Protein AF-A0A942HSN0-F1 (afdb_monomer_lite)

Sequence (102 aa):
MALNKLYFDFELTENGWHALPLTEEEALRGTVGTKVVIRVIEHSHDEKPDIWYKAQILNICDDEKDKQFVRLWIEKFGMPKLMMEKCPADVNAFKHTLLLNS

pLDDT: mean 81.17, std 11.24, range [46.53, 91.0]

Radius of gyration: 14.35 Å; chains: 1; bounding box: 36×29×42 Å

Foldseek 3Di:
DDKDKDKWKWFQAPVGTDTDDPDPDPPDNDDVRTAWMKIKIWIQDPVDRDIAIDMDTDDHDQDPVSLVVQLVRCVVHNDPPCCCVRVVVCRVVVNVVSNVSD

Structure (mmCIF, N/CA/C/O backbone):
data_AF-A0A942HSN0-F1
#
_entry.id   AF-A0A942HSN0-F1
#
loop_
_atom_site.group_PDB
_atom_site.id
_atom_site.type_symbol
_atom_site.label_atom_id
_atom_site.label_alt_id
_atom_site.label_comp_id
_atom_site.label_asym_id
_atom_site.label_entity_id
_atom_site.label_seq_id
_atom_site.pdbx_PDB_ins_code
_atom_site.Cartn_x
_atom_site.Cartn_y
_atom_site.Cartn_z
_atom_site.occupancy
_atom_site.B_iso_or_equiv
_atom_site.auth_seq_id
_atom_site.auth_comp_id
_atom_site.auth_asym_id
_atom_site.auth_atom_i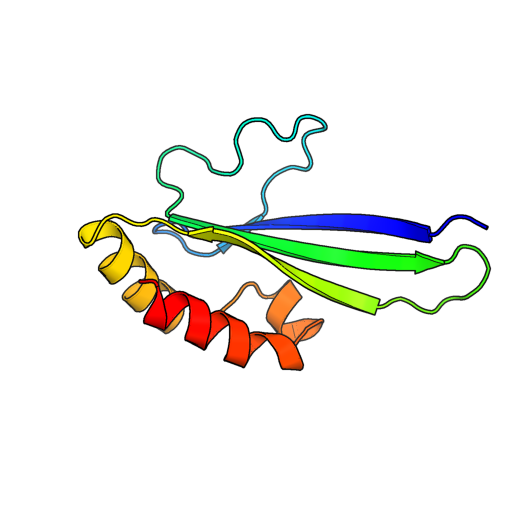d
_atom_site.pdbx_PDB_model_num
ATOM 1 N N . MET A 1 1 ? 24.941 2.492 -16.902 1.00 62.47 1 MET A N 1
ATOM 2 C CA . MET A 1 1 ? 23.658 1.762 -16.910 1.00 62.47 1 MET A CA 1
ATOM 3 C C . MET A 1 1 ? 22.843 2.266 -15.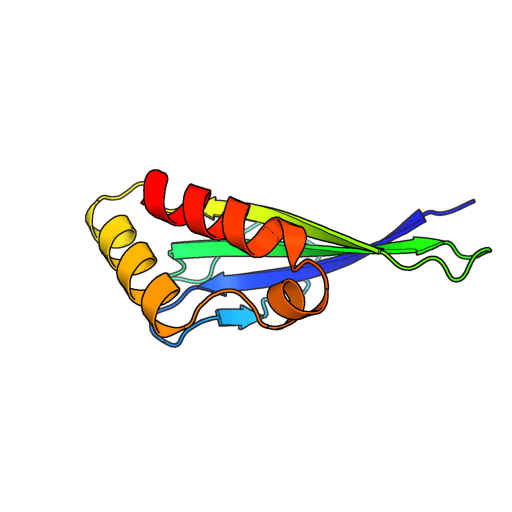738 1.00 62.47 1 MET A C 1
ATOM 5 O O . MET A 1 1 ? 23.355 2.224 -14.622 1.00 62.47 1 MET A O 1
ATOM 9 N N . ALA A 1 2 ? 21.667 2.837 -15.994 1.00 72.31 2 ALA A N 1
ATOM 10 C CA . ALA A 1 2 ? 20.814 3.398 -14.955 1.00 72.31 2 ALA A CA 1
ATOM 11 C C . ALA A 1 2 ? 19.666 2.427 -14.655 1.00 72.31 2 ALA A C 1
ATOM 13 O O . ALA A 1 2 ? 18.995 1.931 -15.556 1.00 72.31 2 ALA A O 1
ATOM 14 N N . LEU A 1 3 ? 19.483 2.124 -13.372 1.00 80.25 3 LEU A N 1
ATOM 15 C CA . LEU A 1 3 ? 18.279 1.466 -12.887 1.00 80.25 3 LEU A CA 1
ATOM 16 C C . LEU A 1 3 ? 17.252 2.562 -12.620 1.00 80.25 3 LEU A C 1
ATOM 18 O O . LEU A 1 3 ? 17.441 3.360 -11.698 1.00 80.25 3 LEU A O 1
ATOM 22 N N . ASN A 1 4 ? 16.172 2.574 -13.389 1.00 84.38 4 ASN A N 1
ATOM 23 C CA . ASN A 1 4 ? 15.067 3.486 -13.154 1.00 84.38 4 ASN A CA 1
ATOM 24 C C . ASN A 1 4 ? 14.164 2.921 -12.061 1.00 84.38 4 ASN A C 1
ATOM 26 O O . ASN A 1 4 ? 13.954 1.707 -11.956 1.00 84.38 4 ASN A O 1
ATOM 30 N N . LYS A 1 5 ? 13.652 3.819 -11.220 1.00 87.50 5 LYS A N 1
ATOM 31 C CA . LYS A 1 5 ? 12.709 3.481 -10.158 1.00 87.50 5 LYS A CA 1
ATOM 32 C C . LYS A 1 5 ? 11.525 4.424 -10.218 1.00 87.50 5 LYS A C 1
ATOM 34 O O . LYS A 1 5 ? 11.712 5.635 -10.116 1.00 87.50 5 LYS A O 1
ATOM 39 N N . LEU A 1 6 ? 10.329 3.861 -10.334 1.00 87.75 6 LEU A N 1
ATOM 40 C CA . LEU A 1 6 ? 9.084 4.595 -10.136 1.00 87.75 6 LEU A CA 1
ATOM 41 C C . LEU A 1 6 ? 8.467 4.157 -8.813 1.00 87.75 6 LEU A C 1
ATOM 43 O O . LEU A 1 6 ? 8.440 2.971 -8.485 1.00 87.75 6 LEU A O 1
ATOM 47 N N . TYR A 1 7 ? 7.999 5.129 -8.043 1.00 88.50 7 TYR A N 1
ATOM 48 C CA . TYR A 1 7 ? 7.391 4.901 -6.741 1.00 88.50 7 TYR A CA 1
ATOM 49 C C . TYR A 1 7 ? 5.882 5.094 -6.854 1.00 88.50 7 TYR A C 1
ATOM 51 O O . TYR A 1 7 ? 5.421 6.015 -7.517 1.00 88.50 7 TYR A O 1
ATOM 59 N N . PHE A 1 8 ? 5.116 4.225 -6.209 1.00 89.00 8 PHE A N 1
ATOM 60 C CA . PHE A 1 8 ? 3.666 4.320 -6.117 1.00 89.00 8 PHE A CA 1
ATOM 61 C C . PHE A 1 8 ? 3.283 4.152 -4.654 1.00 89.00 8 PHE A C 1
ATOM 63 O O . PHE A 1 8 ? 3.327 3.040 -4.124 1.00 89.00 8 PHE A O 1
ATOM 70 N N . ASP A 1 9 ? 2.942 5.255 -4.000 1.00 89.56 9 ASP A N 1
ATOM 71 C CA . ASP A 1 9 ? 2.602 5.261 -2.583 1.00 89.56 9 ASP A CA 1
ATOM 72 C C . ASP A 1 9 ? 1.089 5.197 -2.405 1.00 89.56 9 ASP A C 1
ATOM 74 O O . ASP A 1 9 ? 0.335 5.848 -3.125 1.00 89.56 9 ASP A O 1
ATOM 78 N N . PHE A 1 10 ? 0.650 4.405 -1.436 1.00 89.56 10 PHE A N 1
ATOM 79 C CA . PHE A 1 10 ? -0.746 4.188 -1.104 1.00 89.56 10 PHE A CA 1
ATOM 80 C C . PHE A 1 10 ? -0.948 4.398 0.389 1.00 89.56 10 PHE A C 1
ATOM 82 O O . PHE A 1 10 ? -0.260 3.770 1.194 1.00 89.56 10 PHE A O 1
ATOM 89 N N . GLU A 1 11 ? -1.907 5.239 0.756 1.00 89.50 11 GLU A N 1
ATOM 90 C CA . GLU A 1 11 ? -2.356 5.410 2.135 1.00 89.50 11 GLU A CA 1
ATOM 91 C C . GLU A 1 11 ? -3.667 4.659 2.380 1.00 89.50 11 GLU A C 1
ATOM 93 O O . GLU A 1 11 ? -4.543 4.612 1.511 1.00 89.50 11 GLU A O 1
ATOM 98 N N . LEU A 1 12 ? -3.796 4.066 3.567 1.00 88.75 12 LEU A N 1
ATOM 99 C CA . LEU A 1 12 ? -5.046 3.490 4.050 1.00 88.75 12 LEU A CA 1
ATOM 100 C C . LEU A 1 12 ? -5.776 4.509 4.926 1.00 88.75 12 LEU A C 1
ATOM 102 O O . LEU A 1 12 ? -5.263 4.918 5.975 1.00 88.75 12 LEU A O 1
ATOM 106 N N . THR A 1 13 ? -6.988 4.863 4.506 1.00 86.25 13 THR A N 1
ATOM 107 C CA . THR A 1 13 ? -7.918 5.736 5.235 1.00 86.25 13 THR A CA 1
ATOM 108 C C . THR A 1 13 ? -9.258 5.027 5.454 1.00 86.25 13 THR A C 1
ATOM 110 O O . THR A 1 13 ? -9.439 3.870 5.066 1.00 86.25 13 THR A O 1
ATOM 113 N N . GLU A 1 14 ? -10.236 5.719 6.046 1.00 84.62 14 GLU A N 1
ATOM 114 C CA . GLU A 1 14 ? -11.586 5.167 6.263 1.00 84.62 14 GLU A CA 1
ATOM 115 C C . GLU A 1 14 ? -12.340 4.934 4.943 1.00 84.62 14 GLU A C 1
ATOM 117 O O . GLU A 1 14 ? -13.331 4.216 4.897 1.00 84.62 14 GLU A O 1
ATOM 122 N N . ASN A 1 15 ? -11.867 5.514 3.841 1.00 84.81 15 ASN A N 1
ATOM 123 C CA . ASN A 1 15 ? -12.454 5.318 2.517 1.00 84.81 15 ASN A CA 1
ATOM 124 C C . ASN A 1 15 ? -11.695 4.272 1.684 1.00 84.81 15 ASN A C 1
ATOM 126 O O . ASN A 1 15 ? -12.109 3.957 0.568 1.00 84.81 15 ASN A O 1
ATOM 130 N N . GLY A 1 16 ? -10.632 3.691 2.246 1.00 87.62 16 GLY A N 1
ATOM 131 C CA . GLY A 1 16 ? -9.834 2.635 1.639 1.00 87.62 16 GLY A CA 1
ATOM 132 C C . GLY A 1 16 ? -8.464 3.101 1.182 1.00 87.62 16 GLY A C 1
ATOM 133 O O . GLY A 1 16 ? -7.864 3.992 1.783 1.00 87.62 16 GLY A O 1
ATOM 134 N N . TRP A 1 17 ? -7.940 2.422 0.163 1.00 90.25 17 TRP A N 1
ATOM 135 C CA . TRP A 1 17 ? -6.614 2.694 -0.380 1.00 90.25 17 TRP A CA 1
ATOM 136 C C . TRP A 1 17 ? -6.654 3.857 -1.365 1.00 90.25 17 TRP A C 1
ATOM 138 O O . TRP A 1 17 ? -7.323 3.777 -2.397 1.00 90.25 17 TRP A O 1
ATOM 148 N N . HIS A 1 18 ? -5.874 4.897 -1.084 1.00 89.38 18 HIS A N 1
ATOM 149 C CA . HIS A 1 18 ? -5.716 6.055 -1.959 1.00 89.38 18 HIS A CA 1
ATOM 150 C C . HIS A 1 18 ? -4.265 6.195 -2.399 1.00 89.38 18 HIS A C 1
ATOM 152 O O . HIS A 1 18 ? -3.352 6.031 -1.596 1.00 89.38 18 HIS A O 1
ATOM 158 N N . ALA A 1 19 ? -4.054 6.483 -3.684 1.00 87.75 19 ALA A N 1
ATOM 159 C CA . ALA A 1 19 ? -2.726 6.786 -4.196 1.00 87.75 19 ALA A CA 1
ATOM 160 C C . ALA A 1 19 ? -2.299 8.182 -3.727 1.00 87.75 19 ALA A C 1
ATOM 162 O O . ALA A 1 19 ? -3.039 9.152 -3.901 1.00 87.75 19 ALA A O 1
ATOM 163 N N . LEU A 1 20 ? -1.104 8.270 -3.158 1.00 83.00 20 LEU A N 1
ATOM 164 C CA . LEU A 1 20 ? -0.485 9.529 -2.776 1.00 83.00 20 LEU A CA 1
ATOM 165 C C . LEU A 1 20 ? 0.207 10.169 -3.990 1.00 83.00 20 LEU A C 1
ATOM 167 O O . LEU A 1 20 ? 0.779 9.456 -4.822 1.00 83.00 20 LEU A O 1
ATOM 171 N N . PRO A 1 21 ? 0.176 11.509 -4.112 1.00 76.50 21 PRO A N 1
ATOM 172 C CA . PRO A 1 21 ? 0.932 12.202 -5.142 1.00 76.50 21 PRO A CA 1
ATOM 173 C C . PRO A 1 21 ? 2.436 11.980 -4.944 1.00 76.50 21 PRO A C 1
ATOM 175 O O . PRO A 1 21 ? 2.937 11.939 -3.822 1.00 76.50 21 PRO A O 1
ATOM 178 N N . LEU A 1 22 ? 3.162 11.872 -6.056 1.00 65.44 22 LEU A N 1
ATOM 179 C CA . LEU A 1 22 ? 4.620 11.793 -6.069 1.00 65.44 22 LEU A CA 1
ATOM 180 C C . LEU A 1 22 ? 5.204 13.172 -5.750 1.00 65.44 22 LEU A C 1
ATOM 182 O O . LEU A 1 22 ? 5.507 13.939 -6.659 1.00 65.44 22 LEU A O 1
ATOM 186 N N . THR A 1 23 ? 5.309 13.532 -4.473 1.00 57.25 23 THR A N 1
ATOM 187 C CA . THR A 1 23 ? 6.001 14.760 -4.065 1.00 57.25 23 THR A CA 1
ATOM 188 C C . THR A 1 23 ? 7.496 14.495 -3.899 1.00 57.25 23 THR A C 1
ATOM 190 O O . THR A 1 23 ? 7.891 13.483 -3.321 1.00 57.25 23 THR A O 1
ATOM 193 N N . GLU A 1 24 ? 8.329 15.405 -4.414 1.00 50.16 24 GLU A N 1
ATOM 194 C CA . GLU A 1 24 ? 9.801 15.317 -4.385 1.00 50.16 24 GLU A CA 1
ATOM 195 C C . GLU A 1 24 ? 10.386 15.331 -2.962 1.00 50.16 24 GLU A C 1
ATOM 197 O O . GLU A 1 24 ? 11.515 14.892 -2.752 1.00 50.16 24 GLU A O 1
ATOM 202 N N . GLU A 1 25 ? 9.612 15.769 -1.969 1.00 52.03 25 GLU A N 1
ATOM 203 C CA . GLU A 1 25 ? 10.002 15.726 -0.565 1.00 52.03 25 GLU A CA 1
ATOM 204 C C . GLU A 1 25 ? 9.400 14.508 0.140 1.00 52.03 25 GLU A C 1
ATOM 206 O O . GLU A 1 25 ? 8.185 14.310 0.188 1.00 52.03 25 GLU A O 1
ATOM 211 N N . GLU A 1 26 ? 10.264 13.722 0.784 1.00 53.56 26 GLU A N 1
ATOM 212 C CA . GLU A 1 26 ? 9.920 12.603 1.671 1.00 53.56 26 GLU A CA 1
ATOM 213 C C . GLU A 1 26 ? 9.135 13.023 2.936 1.00 53.56 26 GLU A C 1
ATOM 215 O O . GLU A 1 26 ? 8.992 12.228 3.863 1.00 53.56 26 GLU A O 1
ATOM 220 N N . ALA A 1 27 ? 8.645 14.262 3.008 1.00 46.53 27 ALA A N 1
ATOM 221 C CA . ALA A 1 27 ? 8.467 14.974 4.265 1.00 46.53 27 ALA A CA 1
ATOM 222 C C . ALA A 1 27 ? 7.186 14.653 5.046 1.00 46.53 27 ALA A C 1
ATOM 224 O O . ALA A 1 27 ? 7.167 14.888 6.248 1.00 46.53 27 ALA A O 1
ATOM 225 N N . LEU A 1 28 ? 6.126 14.101 4.454 1.00 52.22 28 LEU A N 1
ATOM 226 C CA . LEU A 1 28 ? 4.878 13.835 5.190 1.00 52.22 28 LEU A CA 1
ATOM 227 C C . LEU A 1 28 ? 4.162 12.619 4.598 1.00 52.22 28 LEU A C 1
ATOM 229 O O . LEU A 1 28 ? 3.174 12.753 3.880 1.00 52.22 28 LEU A O 1
ATOM 233 N N . ARG A 1 29 ? 4.685 11.407 4.829 1.00 59.91 29 ARG A N 1
ATOM 234 C CA . ARG A 1 29 ? 4.057 10.179 4.307 1.00 59.91 29 ARG A CA 1
ATOM 235 C C . ARG A 1 29 ? 2.818 9.815 5.1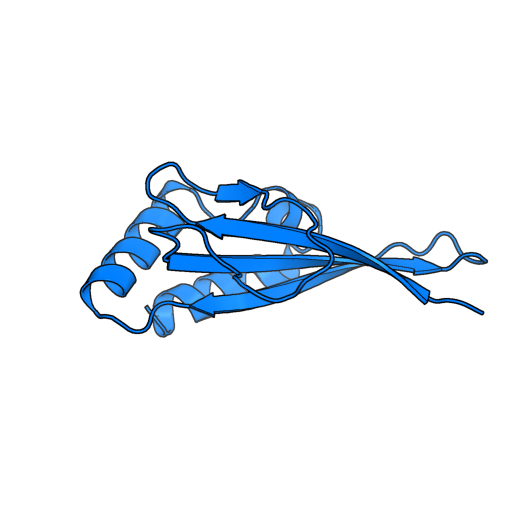28 1.00 59.91 29 ARG A C 1
ATOM 237 O O . ARG A 1 29 ? 2.857 8.958 6.009 1.00 59.91 29 ARG A O 1
ATOM 244 N N . GLY A 1 30 ? 1.739 10.518 4.805 1.00 57.44 30 GLY A N 1
ATOM 245 C CA . GLY A 1 30 ? 0.384 10.339 5.302 1.00 57.44 30 GLY A CA 1
ATOM 246 C C . GLY A 1 30 ? -0.338 11.677 5.437 1.00 57.44 30 GLY A C 1
ATOM 247 O O . GLY A 1 30 ? 0.174 12.613 6.049 1.00 57.44 30 GLY A O 1
ATOM 248 N N . THR A 1 31 ? -1.540 11.772 4.874 1.00 61.38 31 THR A N 1
ATOM 249 C CA . THR A 1 31 ? -2.481 12.857 5.178 1.00 61.38 31 THR A CA 1
ATOM 250 C C . THR A 1 31 ? -3.023 12.742 6.613 1.00 61.38 31 THR A C 1
ATOM 252 O O . THR A 1 31 ? -2.863 11.714 7.281 1.00 61.38 31 THR A O 1
ATOM 255 N N . VAL A 1 32 ? -3.685 13.793 7.115 1.00 58.75 32 VAL A N 1
ATOM 256 C CA . VAL A 1 32 ? -4.385 13.757 8.412 1.00 58.75 32 VAL A CA 1
ATOM 257 C C . VAL A 1 32 ? -5.386 12.594 8.413 1.00 58.75 32 VAL A C 1
ATOM 259 O O . VAL A 1 32 ? -6.353 12.610 7.659 1.00 58.75 32 VAL A O 1
ATOM 262 N N . GLY A 1 33 ? -5.148 11.590 9.263 1.00 63.59 33 GLY A N 1
ATOM 263 C CA . GLY A 1 33 ? -5.967 10.373 9.340 1.00 63.59 33 GLY A CA 1
ATOM 264 C C . GLY A 1 33 ? -5.351 9.130 8.688 1.00 63.59 33 GLY A C 1
ATOM 265 O O . GLY A 1 33 ? -5.941 8.057 8.782 1.00 63.59 33 GLY A O 1
ATOM 266 N N . THR A 1 34 ? -4.162 9.236 8.091 1.00 72.62 34 THR A N 1
ATOM 267 C CA . THR A 1 34 ? -3.438 8.084 7.534 1.00 72.62 34 THR A CA 1
ATOM 268 C C . THR A 1 34 ? -3.001 7.117 8.617 1.00 72.62 34 THR A C 1
ATOM 270 O O . THR A 1 34 ? -2.317 7.505 9.563 1.00 72.62 34 THR A O 1
ATOM 273 N N . LYS A 1 35 ? -3.360 5.843 8.447 1.00 79.50 35 LYS A N 1
ATOM 274 C CA . LYS A 1 35 ? -3.028 4.781 9.410 1.00 79.50 35 LYS A CA 1
ATOM 275 C C . LYS A 1 35 ? -1.908 3.867 8.925 1.00 79.50 35 LYS A C 1
ATOM 277 O O . LYS A 1 35 ? -1.092 3.411 9.719 1.00 79.50 35 LYS A O 1
ATOM 282 N N . VAL A 1 36 ? -1.844 3.625 7.616 1.00 86.50 36 VAL A N 1
ATOM 283 C CA . VAL A 1 36 ? -0.818 2.788 6.977 1.00 86.50 36 VAL A CA 1
ATOM 284 C C . VAL A 1 36 ? -0.404 3.426 5.665 1.00 86.50 36 VAL A C 1
ATOM 286 O O . VAL A 1 36 ? -1.262 3.903 4.924 1.00 86.50 36 VAL A O 1
ATOM 289 N N . VAL A 1 37 ? 0.892 3.377 5.355 1.00 89.06 37 VAL A N 1
ATOM 290 C CA . VAL A 1 37 ? 1.410 3.730 4.029 1.00 89.06 37 VAL A CA 1
ATOM 291 C C . VAL A 1 37 ? 2.207 2.568 3.453 1.00 89.06 37 VAL A C 1
ATOM 293 O O . VAL A 1 37 ? 3.146 2.076 4.081 1.00 89.06 37 VAL A O 1
ATOM 296 N N . ILE A 1 38 ? 1.855 2.152 2.237 1.00 89.06 38 ILE A N 1
ATOM 297 C CA . ILE A 1 38 ? 2.558 1.127 1.459 1.00 89.06 38 ILE A CA 1
ATOM 298 C C . ILE A 1 38 ? 3.095 1.757 0.182 1.00 89.06 38 ILE A C 1
ATOM 300 O O . ILE A 1 38 ? 2.394 2.495 -0.496 1.00 89.06 38 ILE A O 1
ATOM 304 N N . ARG A 1 39 ? 4.320 1.405 -0.184 1.00 90.31 39 ARG A N 1
ATOM 305 C CA . ARG A 1 39 ? 4.965 1.773 -1.437 1.00 90.31 39 ARG A CA 1
ATOM 306 C C . ARG A 1 39 ? 5.127 0.557 -2.324 1.00 90.31 39 ARG A C 1
ATOM 308 O O . ARG A 1 39 ? 5.676 -0.452 -1.892 1.00 90.31 39 ARG A O 1
ATOM 315 N N . VAL A 1 40 ? 4.718 0.676 -3.576 1.00 90.00 40 VAL A N 1
ATOM 316 C CA . VAL A 1 40 ? 5.090 -0.247 -4.647 1.00 90.00 40 VAL A CA 1
ATOM 317 C C . VAL A 1 40 ? 6.152 0.438 -5.499 1.00 90.00 40 VAL A C 1
ATOM 319 O O . VAL A 1 40 ? 5.970 1.564 -5.945 1.00 90.00 40 VAL A O 1
ATOM 322 N N . ILE A 1 41 ? 7.286 -0.225 -5.683 1.00 90.81 41 ILE A N 1
ATOM 323 C CA . ILE A 1 41 ? 8.427 0.260 -6.455 1.00 90.81 41 ILE A CA 1
ATOM 324 C C . ILE A 1 41 ? 8.468 -0.535 -7.746 1.00 90.81 41 ILE A C 1
ATOM 326 O O . ILE A 1 41 ? 8.634 -1.753 -7.703 1.00 90.81 41 ILE A O 1
ATOM 330 N N . GLU A 1 42 ? 8.338 0.144 -8.874 1.00 90.38 42 GLU A N 1
ATOM 331 C CA . GLU A 1 42 ? 8.675 -0.420 -10.173 1.00 90.38 42 GLU A CA 1
ATOM 332 C C . GLU A 1 42 ? 10.163 -0.212 -10.425 1.00 90.38 42 GLU A C 1
ATOM 334 O O . GLU A 1 42 ? 10.681 0.897 -10.298 1.00 90.38 42 GLU A O 1
ATOM 339 N N . HIS A 1 43 ? 10.843 -1.287 -10.781 1.00 89.25 43 HIS A N 1
ATOM 340 C CA . HIS A 1 43 ? 12.222 -1.286 -11.214 1.00 89.25 43 HIS A CA 1
ATOM 341 C C . HIS A 1 43 ? 12.259 -1.611 -12.703 1.00 89.25 43 HIS A C 1
ATOM 343 O O . HIS A 1 43 ? 11.700 -2.625 -13.121 1.00 89.25 43 HIS A O 1
ATOM 349 N N . SER A 1 44 ? 12.933 -0.771 -13.483 1.00 87.81 44 SER A N 1
ATOM 350 C CA . SER A 1 44 ? 13.116 -0.977 -14.919 1.00 87.81 44 SER A CA 1
ATOM 351 C C . SER A 1 44 ? 14.537 -0.619 -15.346 1.00 87.81 44 SER A C 1
ATOM 353 O O . SER A 1 44 ? 15.222 0.183 -14.702 1.00 87.81 44 SER A O 1
ATOM 355 N N . HIS A 1 45 ? 15.011 -1.254 -16.415 1.00 84.06 45 HIS A N 1
ATOM 356 C CA . HIS A 1 45 ? 16.353 -1.047 -16.950 1.00 84.06 45 HIS A CA 1
ATOM 357 C C . HIS A 1 45 ? 16.266 -0.474 -18.369 1.00 84.06 45 HIS A C 1
ATOM 359 O O . HIS A 1 45 ? 15.520 -0.992 -19.192 1.00 84.06 45 HIS 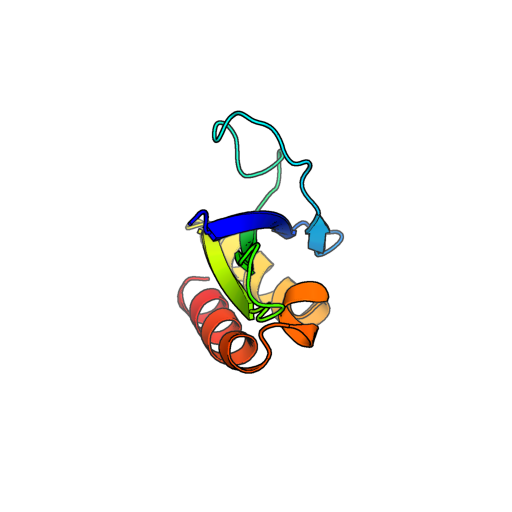A O 1
ATOM 365 N N . ASP A 1 46 ? 17.051 0.556 -18.689 1.00 77.00 46 ASP A N 1
ATOM 366 C CA . ASP A 1 46 ? 16.978 1.205 -20.013 1.00 77.00 46 ASP A CA 1
ATOM 367 C C . ASP A 1 46 ? 17.326 0.253 -21.175 1.00 77.00 46 ASP A C 1
ATOM 369 O O . ASP A 1 46 ? 16.770 0.351 -22.264 1.00 77.00 46 ASP A O 1
ATOM 373 N N . GLU A 1 47 ? 18.244 -0.692 -20.946 1.00 71.75 47 GLU A N 1
ATOM 374 C CA . GLU A 1 47 ? 18.722 -1.630 -21.980 1.00 71.75 47 GLU A CA 1
ATOM 375 C C . GLU A 1 47 ? 17.999 -2.985 -22.009 1.00 71.75 47 GLU A C 1
ATOM 377 O O . GLU A 1 47 ? 18.188 -3.759 -22.949 1.00 71.75 47 GLU A O 1
ATOM 382 N N . LYS A 1 48 ? 17.196 -3.312 -20.988 1.00 65.69 48 LYS A N 1
ATOM 383 C CA . LYS A 1 48 ? 16.456 -4.580 -20.922 1.00 65.69 48 LYS A CA 1
A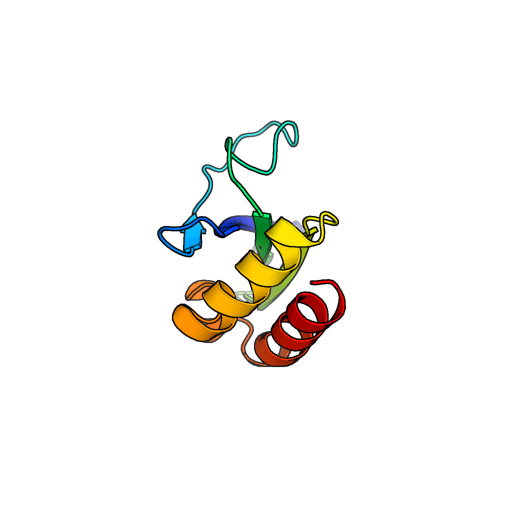TOM 384 C C . LYS A 1 48 ? 15.027 -4.311 -20.465 1.00 65.69 48 LYS A C 1
ATOM 386 O O . LYS A 1 48 ? 14.862 -3.718 -19.406 1.00 65.69 48 LYS A O 1
ATOM 391 N N . PRO A 1 49 ? 14.001 -4.815 -21.170 1.00 66.75 49 PRO A N 1
ATOM 392 C CA . PRO A 1 49 ? 12.597 -4.606 -20.808 1.00 66.75 49 PRO A CA 1
ATOM 393 C C . PRO A 1 49 ? 12.170 -5.365 -19.536 1.00 66.75 49 PRO A C 1
ATOM 395 O O . PRO A 1 49 ? 10.977 -5.553 -19.307 1.00 66.75 49 PRO A O 1
ATOM 398 N N . ASP A 1 50 ? 13.120 -5.825 -18.719 1.00 82.12 50 ASP A N 1
ATOM 399 C CA . ASP A 1 50 ? 12.848 -6.491 -17.455 1.00 82.12 50 ASP A CA 1
ATOM 400 C C . ASP A 1 50 ? 12.298 -5.452 -16.473 1.00 82.12 50 ASP A C 1
ATOM 402 O O . ASP A 1 50 ? 13.036 -4.659 -15.885 1.00 82.12 50 ASP A O 1
ATOM 406 N N . ILE A 1 51 ? 10.974 -5.448 -16.334 1.00 86.44 51 ILE A N 1
ATOM 407 C CA . ILE A 1 51 ? 10.250 -4.662 -15.341 1.00 86.44 51 ILE A CA 1
ATOM 408 C C . ILE A 1 51 ? 9.873 -5.599 -14.202 1.00 86.44 51 ILE A C 1
ATOM 410 O O . ILE A 1 51 ? 9.217 -6.621 -14.420 1.00 86.44 51 ILE A O 1
ATOM 414 N N . TRP A 1 52 ? 10.244 -5.245 -12.976 1.00 89.38 52 TRP A N 1
ATOM 415 C CA . TRP A 1 52 ? 9.800 -5.966 -11.787 1.00 89.38 52 TRP A CA 1
ATOM 416 C C . TRP A 1 52 ? 9.330 -5.007 -10.705 1.00 89.38 52 TRP A C 1
ATOM 418 O O . TRP A 1 52 ? 9.743 -3.852 -10.643 1.00 89.38 52 TRP A O 1
ATOM 428 N N . TYR A 1 53 ? 8.454 -5.502 -9.836 1.00 90.12 53 TYR A N 1
ATOM 429 C CA . TYR A 1 53 ? 7.843 -4.707 -8.782 1.00 90.12 53 TYR A CA 1
ATOM 430 C C . TYR A 1 53 ? 8.257 -5.226 -7.409 1.00 90.12 53 TYR A C 1
ATOM 432 O O . TYR A 1 53 ? 8.483 -6.422 -7.224 1.00 90.12 53 TYR A O 1
ATOM 440 N N . LYS A 1 54 ? 8.358 -4.316 -6.440 1.00 90.25 54 LYS A N 1
ATOM 441 C CA . LYS A 1 54 ? 8.614 -4.638 -5.036 1.00 90.25 54 LYS A CA 1
ATOM 442 C C . LYS A 1 54 ? 7.726 -3.797 -4.134 1.00 90.25 54 LYS A C 1
ATOM 444 O O . LYS A 1 54 ? 7.666 -2.584 -4.306 1.00 90.25 54 LYS A O 1
ATOM 449 N N . ALA A 1 55 ? 7.074 -4.412 -3.154 1.00 89.75 55 ALA A N 1
ATOM 450 C CA . ALA A 1 55 ? 6.318 -3.676 -2.144 1.00 89.75 55 ALA A CA 1
ATOM 451 C C . ALA A 1 55 ? 7.174 -3.371 -0.899 1.00 89.75 55 ALA A C 1
ATOM 453 O O . ALA A 1 55 ? 8.097 -4.118 -0.563 1.00 89.75 55 ALA A O 1
ATOM 454 N N . GLN A 1 56 ? 6.869 -2.277 -0.198 1.00 89.81 56 GLN A N 1
ATOM 455 C CA . GLN A 1 56 ? 7.470 -1.870 1.078 1.00 89.81 56 GLN A CA 1
ATOM 456 C C . GLN A 1 56 ? 6.426 -1.187 1.963 1.00 89.81 56 GLN A C 1
ATOM 458 O O . GLN A 1 56 ? 5.659 -0.362 1.478 1.00 89.81 56 GLN A O 1
ATOM 463 N N . ILE A 1 57 ? 6.393 -1.506 3.258 1.00 88.06 57 ILE A N 1
ATOM 464 C CA . ILE A 1 57 ? 5.587 -0.746 4.219 1.00 88.06 57 ILE A CA 1
ATOM 465 C C . ILE A 1 57 ? 6.436 0.424 4.700 1.00 88.06 57 ILE A C 1
ATOM 467 O O . ILE A 1 57 ? 7.574 0.229 5.121 1.00 88.06 57 ILE A O 1
ATOM 471 N N . LEU A 1 58 ? 5.898 1.631 4.594 1.00 85.06 58 LEU A N 1
ATOM 472 C CA . LEU A 1 58 ? 6.598 2.860 4.954 1.00 85.06 58 LEU A CA 1
ATOM 473 C C . LEU A 1 58 ? 6.178 3.389 6.318 1.00 85.06 58 LEU A C 1
ATOM 475 O O . LEU A 1 58 ? 6.990 3.986 7.015 1.00 85.06 58 LEU A O 1
ATOM 479 N N . ASN A 1 59 ? 4.912 3.190 6.672 1.00 82.62 59 ASN A N 1
ATOM 480 C CA . ASN A 1 59 ? 4.355 3.638 7.935 1.00 82.62 59 ASN A CA 1
ATOM 481 C C . ASN A 1 59 ? 3.271 2.663 8.403 1.00 82.62 59 ASN A C 1
ATOM 483 O O . ASN A 1 59 ? 2.465 2.200 7.589 1.00 82.62 59 ASN A O 1
ATOM 487 N N . ILE A 1 60 ? 3.257 2.380 9.703 1.00 81.69 60 ILE A N 1
ATOM 488 C CA . ILE A 1 60 ? 2.212 1.634 10.407 1.00 81.69 60 ILE A CA 1
ATOM 489 C C . ILE A 1 60 ? 1.945 2.392 11.706 1.00 81.69 60 ILE A C 1
ATOM 491 O O . ILE A 1 60 ? 2.880 2.701 12.443 1.00 81.69 60 ILE A O 1
ATOM 495 N N . CYS A 1 61 ? 0.680 2.692 11.983 1.00 76.94 61 CYS A N 1
ATOM 496 C CA . CYS A 1 61 ? 0.259 3.253 13.261 1.00 76.94 61 CYS A CA 1
ATOM 497 C C . CYS A 1 61 ? 0.567 2.300 14.432 1.00 76.94 61 CYS A C 1
ATOM 499 O O . CYS A 1 61 ? 0.308 1.100 14.340 1.00 76.94 61 CYS A O 1
ATOM 501 N N . ASP A 1 62 ? 1.046 2.837 15.557 1.00 73.75 62 ASP A N 1
ATOM 502 C CA . ASP A 1 62 ? 1.322 2.048 16.772 1.00 73.75 62 ASP A CA 1
ATOM 503 C C . ASP A 1 62 ? 0.249 2.222 17.871 1.00 73.75 62 ASP A C 1
ATOM 505 O O . ASP A 1 62 ? 0.254 1.530 18.887 1.00 73.75 62 ASP A O 1
ATOM 509 N N . ASP A 1 63 ? -0.739 3.095 17.660 1.00 80.94 63 ASP A N 1
ATOM 510 C CA . ASP A 1 63 ? -1.838 3.302 18.605 1.00 80.94 63 ASP A CA 1
ATOM 511 C C . ASP A 1 63 ? -2.883 2.178 18.533 1.00 80.94 63 ASP A C 1
ATOM 513 O O . ASP A 1 63 ? -3.473 1.941 17.484 1.00 80.94 63 ASP A O 1
ATOM 517 N N . GLU A 1 64 ? -3.218 1.546 19.663 1.00 76.31 64 GLU A N 1
ATOM 518 C CA . GLU A 1 64 ? -4.176 0.420 19.754 1.00 76.31 64 GLU A CA 1
ATOM 519 C C . GLU A 1 64 ? -5.537 0.661 19.066 1.00 76.31 64 GLU A C 1
ATOM 521 O O . GLU A 1 64 ? -6.140 -0.255 18.503 1.00 76.31 64 GLU A O 1
ATOM 526 N N . LYS A 1 65 ? -6.038 1.903 19.071 1.00 77.81 65 LYS A N 1
ATOM 527 C CA . LYS A 1 65 ? -7.279 2.257 18.354 1.00 77.81 65 LYS A CA 1
ATOM 528 C C . LYS A 1 65 ? -7.103 2.189 16.838 1.00 77.81 65 LYS A C 1
ATOM 530 O O . LYS A 1 65 ? -7.972 1.687 16.128 1.00 77.81 65 LYS A O 1
ATOM 535 N N . ASP A 1 66 ? -5.970 2.679 16.360 1.00 80.50 66 ASP A N 1
ATOM 536 C CA . ASP A 1 66 ? -5.630 2.708 14.944 1.00 80.50 66 ASP A CA 1
ATOM 537 C C . ASP A 1 66 ? -5.260 1.315 14.445 1.00 80.50 66 ASP A C 1
ATOM 539 O O . ASP A 1 66 ? -5.573 0.939 13.320 1.00 80.50 66 ASP A O 1
ATOM 543 N N . LYS A 1 67 ? -4.705 0.490 15.324 1.00 82.19 67 LYS A N 1
ATOM 544 C CA . LYS A 1 67 ? -4.468 -0.917 15.063 1.00 82.19 67 LYS A CA 1
ATOM 545 C C . LYS A 1 67 ? -5.758 -1.691 14.758 1.00 82.19 67 LYS A C 1
ATOM 547 O O . LYS A 1 67 ? -5.878 -2.332 13.713 1.00 82.19 67 LYS A O 1
ATOM 552 N N . GLN A 1 68 ? -6.780 -1.574 15.609 1.00 82.31 68 GLN A N 1
ATOM 553 C CA . GLN A 1 68 ? -8.084 -2.198 15.335 1.00 82.31 68 GLN A CA 1
ATOM 554 C C . GLN A 1 68 ? -8.692 -1.707 14.019 1.00 82.31 68 GLN A C 1
ATOM 556 O O . GLN A 1 68 ? -9.251 -2.498 13.257 1.00 82.31 68 GLN A O 1
ATOM 561 N N . PHE A 1 69 ? -8.540 -0.414 13.736 1.00 83.81 69 PHE A N 1
ATOM 562 C CA . PHE A 1 69 ? -8.936 0.172 12.466 1.00 83.81 69 PHE A CA 1
ATOM 563 C C . PHE A 1 69 ? -8.220 -0.524 11.297 1.00 83.81 69 PHE A C 1
ATOM 565 O O . PHE A 1 69 ? -8.882 -1.045 10.400 1.00 83.81 69 PHE A O 1
ATOM 572 N N . VAL A 1 70 ? -6.889 -0.619 11.321 1.00 85.56 70 VAL A N 1
ATOM 573 C CA . VAL A 1 70 ? -6.110 -1.269 10.256 1.00 85.56 70 VAL A CA 1
ATOM 574 C C . VAL A 1 70 ? -6.571 -2.703 10.020 1.00 85.56 70 VAL A C 1
ATOM 576 O O . VAL A 1 70 ? -6.816 -3.061 8.869 1.00 85.56 70 VAL A O 1
ATOM 579 N N . ARG A 1 71 ? -6.785 -3.500 11.075 1.00 85.38 71 ARG A N 1
ATOM 580 C CA . ARG A 1 71 ? -7.297 -4.875 10.929 1.00 85.38 71 ARG A CA 1
ATOM 581 C C . ARG A 1 71 ? -8.620 -4.917 10.164 1.00 85.38 71 ARG A C 1
ATOM 583 O O . ARG A 1 71 ? -8.720 -5.608 9.150 1.00 85.38 71 ARG A O 1
ATOM 590 N N . LEU A 1 72 ? -9.604 -4.130 10.605 1.00 87.12 72 LEU A N 1
ATOM 591 C CA . LEU A 1 72 ? -10.938 -4.087 9.999 1.00 87.12 72 LEU A CA 1
ATOM 592 C C . LEU A 1 72 ? -10.896 -3.655 8.529 1.00 87.12 72 LEU A C 1
ATOM 594 O O . LEU A 1 72 ? -11.582 -4.231 7.683 1.00 87.12 72 LEU A O 1
ATOM 598 N N . TRP A 1 73 ? -10.090 -2.648 8.201 1.00 86.31 73 TRP A N 1
ATOM 599 C CA . TRP A 1 73 ? -10.047 -2.110 6.843 1.00 86.31 73 TRP A CA 1
ATOM 600 C C . TRP A 1 73 ? -9.205 -2.950 5.887 1.00 86.31 73 TRP A C 1
ATOM 602 O O . TRP A 1 73 ? -9.562 -3.046 4.715 1.00 86.31 73 TRP A O 1
ATOM 612 N N . ILE A 1 74 ? -8.162 -3.633 6.365 1.00 88.12 74 ILE A N 1
ATOM 613 C CA . ILE A 1 74 ? -7.435 -4.634 5.573 1.00 88.12 74 ILE A CA 1
ATOM 614 C C . ILE A 1 74 ? -8.323 -5.847 5.274 1.00 88.12 74 ILE A C 1
ATOM 616 O O . ILE A 1 74 ? -8.254 -6.406 4.180 1.00 88.12 74 ILE A O 1
ATOM 620 N N . GLU A 1 75 ? -9.190 -6.256 6.202 1.00 86.81 75 GLU A N 1
ATOM 621 C CA . GLU A 1 75 ? -10.186 -7.299 5.933 1.00 86.81 75 GLU A CA 1
ATOM 622 C C . GLU A 1 75 ? -11.260 -6.837 4.941 1.00 86.81 75 GLU A C 1
ATOM 624 O O . GLU A 1 75 ? -11.634 -7.601 4.051 1.00 86.81 75 GLU A O 1
ATOM 629 N N . LYS A 1 76 ? -11.715 -5.582 5.049 1.00 88.75 76 LYS A N 1
ATOM 630 C CA . LYS A 1 76 ? -12.772 -5.020 4.195 1.00 88.75 76 LYS A CA 1
ATOM 631 C C . LYS A 1 76 ? -12.309 -4.673 2.778 1.00 88.75 76 LYS A C 1
ATOM 633 O O . LYS A 1 76 ? -13.030 -4.948 1.823 1.00 88.75 76 LYS A O 1
ATOM 638 N N . PHE A 1 77 ? -11.150 -4.035 2.636 1.00 88.50 77 PHE A N 1
ATOM 639 C CA . PHE A 1 77 ? -10.644 -3.523 1.358 1.00 88.50 77 PHE A CA 1
ATOM 640 C C . PHE A 1 77 ? -9.492 -4.340 0.773 1.00 88.50 77 PHE A C 1
ATOM 642 O O . PHE A 1 77 ? -9.165 -4.168 -0.401 1.00 88.50 77 PHE A O 1
ATOM 649 N N . GLY A 1 78 ? -8.874 -5.228 1.552 1.00 89.06 78 GLY A N 1
ATOM 650 C CA . GLY A 1 78 ? -7.698 -5.972 1.115 1.00 89.06 78 GLY A CA 1
ATOM 651 C C . GLY A 1 78 ? -6.444 -5.098 1.036 1.00 89.06 78 GLY A C 1
ATOM 652 O O . GLY A 1 78 ? -6.241 -4.192 1.844 1.00 89.06 78 GLY A O 1
ATOM 653 N N . MET A 1 79 ? -5.585 -5.393 0.060 1.00 90.56 79 MET A N 1
ATOM 654 C CA . MET A 1 79 ? -4.330 -4.673 -0.202 1.00 90.56 79 MET A CA 1
ATOM 655 C C . MET A 1 79 ? -4.486 -3.734 -1.412 1.00 90.56 79 MET A C 1
ATOM 657 O O . MET A 1 79 ? -5.432 -3.902 -2.186 1.00 90.56 79 MET A O 1
ATOM 661 N N . PRO A 1 80 ? -3.569 -2.772 -1.639 1.00 90.56 80 PRO A N 1
ATOM 662 C CA . PRO A 1 80 ? -3.627 -1.915 -2.819 1.00 90.56 80 PRO A CA 1
ATOM 663 C C . PRO A 1 80 ? -3.681 -2.741 -4.109 1.00 90.56 80 PRO A C 1
ATOM 665 O O . PRO A 1 80 ? -2.909 -3.686 -4.279 1.00 90.56 80 PRO A O 1
ATOM 668 N N . LYS A 1 81 ? -4.557 -2.363 -5.047 1.00 90.44 81 LYS A N 1
ATOM 669 C CA . LYS A 1 81 ? -4.769 -3.100 -6.307 1.00 90.44 81 LYS A CA 1
ATOM 670 C C . LYS A 1 81 ? -3.467 -3.370 -7.064 1.00 90.44 81 LYS A C 1
ATOM 672 O O . LYS A 1 81 ? -3.217 -4.504 -7.457 1.00 90.44 81 LYS A O 1
ATOM 677 N N . LEU A 1 82 ? -2.608 -2.355 -7.188 1.00 89.06 82 LEU A N 1
ATOM 678 C CA . LEU A 1 82 ? -1.315 -2.486 -7.862 1.00 89.06 82 LEU A CA 1
ATOM 679 C C . LEU A 1 82 ? -0.423 -3.543 -7.193 1.00 89.06 82 LEU A C 1
ATOM 681 O O . LEU A 1 82 ? 0.230 -4.323 -7.877 1.00 89.06 82 LEU A O 1
ATOM 685 N N . MET A 1 83 ? -0.432 -3.608 -5.861 1.00 90.94 83 MET A N 1
ATOM 686 C CA . MET A 1 83 ? 0.314 -4.621 -5.119 1.00 90.94 83 MET A CA 1
ATOM 687 C C . MET A 1 83 ? -0.259 -6.022 -5.355 1.00 90.94 83 MET A C 1
ATOM 689 O O . MET A 1 83 ? 0.506 -6.961 -5.552 1.00 90.94 83 MET A O 1
ATOM 693 N N . MET A 1 84 ? -1.586 -6.170 -5.376 1.00 90.19 84 MET A N 1
ATOM 694 C CA . MET A 1 84 ? -2.226 -7.461 -5.653 1.00 90.19 84 MET A CA 1
ATOM 695 C C . MET A 1 84 ? -1.915 -7.977 -7.063 1.00 90.19 84 MET A C 1
ATOM 697 O O . MET A 1 84 ? -1.726 -9.175 -7.247 1.00 90.19 84 MET A O 1
ATOM 701 N N . GLU A 1 85 ? -1.830 -7.080 -8.046 1.00 91.00 85 GLU A N 1
ATOM 702 C CA . GLU A 1 85 ? -1.563 -7.432 -9.445 1.00 91.00 85 GLU A CA 1
ATOM 703 C C . GLU A 1 85 ? -0.076 -7.673 -9.732 1.00 91.00 85 GLU A C 1
ATOM 705 O O . GLU A 1 85 ? 0.263 -8.545 -10.531 1.00 91.00 85 GLU A O 1
ATOM 710 N N . LYS A 1 86 ? 0.818 -6.894 -9.112 1.00 90.69 86 LYS A N 1
ATOM 711 C CA . LYS A 1 86 ? 2.251 -6.883 -9.448 1.00 90.69 86 LYS A CA 1
ATOM 712 C C . LYS A 1 86 ? 3.149 -7.570 -8.424 1.00 90.69 86 LYS A C 1
ATOM 714 O O . LYS A 1 86 ? 4.217 -8.047 -8.794 1.00 90.69 86 LYS A O 1
ATOM 719 N N . CYS A 1 87 ? 2.711 -7.660 -7.170 1.00 88.88 87 CYS A N 1
ATOM 720 C CA . CYS A 1 87 ? 3.454 -8.275 -6.070 1.00 88.88 87 CYS A CA 1
ATOM 721 C C . CYS A 1 87 ? 2.612 -9.332 -5.318 1.00 88.88 87 CYS A C 1
ATOM 723 O O . CYS A 1 87 ? 2.562 -9.295 -4.086 1.00 88.88 87 CYS A O 1
ATOM 725 N N . PRO A 1 88 ? 1.948 -10.294 -5.996 1.00 87.88 88 PRO A N 1
ATOM 726 C CA . PRO A 1 88 ? 1.045 -11.242 -5.332 1.00 87.88 88 PRO A CA 1
ATOM 727 C C . PRO A 1 88 ? 1.747 -12.112 -4.277 1.00 87.88 88 PRO A C 1
ATOM 729 O O . PRO A 1 88 ? 1.128 -12.498 -3.288 1.00 87.88 88 PRO A O 1
ATOM 732 N N . ALA A 1 89 ? 3.046 -12.380 -4.449 1.00 86.38 89 ALA A N 1
ATOM 733 C CA . ALA A 1 89 ? 3.855 -13.109 -3.472 1.00 86.38 89 ALA A CA 1
ATOM 734 C C . ALA A 1 89 ? 4.027 -12.341 -2.145 1.00 86.38 89 ALA A C 1
ATOM 736 O O . ALA A 1 89 ? 4.086 -12.958 -1.082 1.00 86.38 89 ALA A O 1
ATOM 737 N N . ASP A 1 90 ? 4.043 -11.006 -2.195 1.00 85.19 90 ASP A N 1
ATOM 738 C CA . ASP A 1 90 ? 4.240 -10.148 -1.023 1.0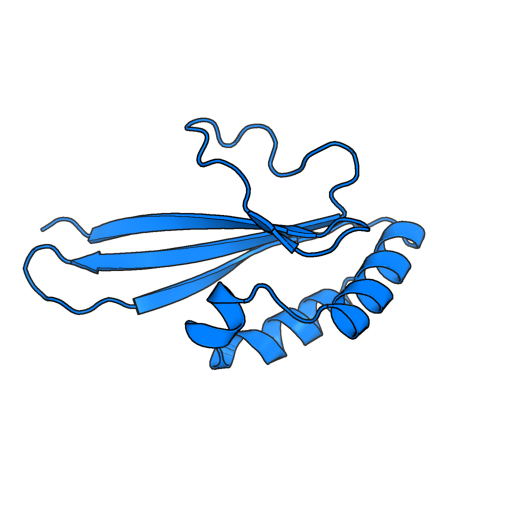0 85.19 90 ASP A CA 1
ATOM 739 C C . ASP A 1 90 ? 2.926 -9.881 -0.270 1.00 85.19 90 ASP A C 1
ATOM 741 O O . ASP A 1 90 ? 2.950 -9.532 0.910 1.00 85.19 90 ASP A O 1
ATOM 745 N N . VAL A 1 91 ? 1.767 -10.064 -0.917 1.00 87.50 91 VAL A N 1
ATOM 746 C CA . VAL A 1 91 ? 0.437 -9.739 -0.361 1.00 87.50 91 VAL A CA 1
ATOM 747 C C . VAL A 1 91 ? 0.195 -10.423 0.980 1.00 87.50 91 VAL A C 1
ATOM 749 O O . VAL A 1 91 ? -0.171 -9.758 1.948 1.00 87.50 91 VAL A O 1
ATOM 752 N N . ASN A 1 92 ? 0.424 -11.735 1.064 1.00 86.88 92 ASN A N 1
ATOM 753 C CA . ASN A 1 92 ? 0.164 -12.488 2.292 1.00 86.88 92 ASN A CA 1
ATOM 754 C C . ASN A 1 92 ? 1.130 -12.100 3.414 1.00 86.88 92 ASN A C 1
ATOM 756 O O . ASN A 1 92 ? 0.702 -11.940 4.555 1.00 86.88 92 ASN A O 1
ATOM 760 N N . ALA A 1 93 ? 2.410 -11.902 3.087 1.00 87.31 93 ALA A N 1
ATOM 761 C CA . ALA A 1 93 ? 3.417 -11.482 4.054 1.00 87.31 93 ALA A CA 1
ATOM 762 C C . ALA A 1 93 ? 3.091 -10.095 4.623 1.00 87.31 93 ALA A C 1
ATOM 764 O O . ALA A 1 93 ? 3.136 -9.896 5.832 1.00 87.31 93 ALA A O 1
ATOM 765 N N . PHE A 1 94 ? 2.690 -9.151 3.773 1.00 86.81 94 PHE A N 1
ATOM 766 C CA . PHE A 1 94 ? 2.318 -7.806 4.204 1.00 86.81 94 PHE A CA 1
ATOM 767 C C . PHE A 1 94 ? 1.026 -7.799 4.999 1.00 86.81 94 PHE A C 1
ATOM 769 O O . PHE A 1 94 ? 0.969 -7.150 6.036 1.00 86.81 94 PHE A O 1
ATOM 776 N N . LYS A 1 95 ? 0.008 -8.538 4.549 1.00 86.44 95 LYS A N 1
ATOM 777 C CA . LYS A 1 95 ? -1.242 -8.677 5.294 1.00 86.44 95 LYS A CA 1
ATOM 778 C C . LYS A 1 95 ? -0.967 -9.230 6.690 1.00 86.44 95 LYS A C 1
ATOM 780 O O . LYS A 1 95 ? -1.465 -8.682 7.662 1.00 86.44 95 LYS A O 1
ATOM 785 N N . HIS A 1 96 ? -0.125 -10.254 6.802 1.00 86.62 96 HIS A N 1
ATOM 786 C CA . HIS A 1 96 ? 0.269 -10.815 8.090 1.00 86.62 96 HIS A CA 1
ATOM 787 C C . HIS A 1 96 ? 1.043 -9.808 8.954 1.00 86.62 96 HIS A C 1
ATOM 789 O O . HIS A 1 96 ? 0.718 -9.636 10.122 1.00 86.62 96 HIS A O 1
ATOM 795 N N . THR A 1 97 ? 2.019 -9.091 8.387 1.00 85.94 97 THR A N 1
ATOM 796 C CA . THR A 1 97 ? 2.761 -8.043 9.106 1.00 85.94 97 THR A CA 1
ATOM 797 C C . THR A 1 97 ? 1.838 -6.938 9.603 1.00 85.94 97 THR A C 1
ATOM 799 O O . THR A 1 97 ? 1.956 -6.538 10.757 1.00 85.94 97 THR A O 1
ATOM 802 N N . LEU A 1 98 ? 0.909 -6.467 8.769 1.00 83.25 98 LEU A N 1
ATOM 803 C CA . LEU A 1 98 ? -0.063 -5.455 9.163 1.00 83.25 98 LEU A CA 1
ATOM 804 C C . LEU A 1 98 ? -0.938 -5.985 10.294 1.00 83.25 98 LEU A C 1
ATOM 806 O O . LEU A 1 98 ? -0.973 -5.345 11.325 1.00 83.25 98 LEU A O 1
ATOM 810 N N . LEU A 1 99 ? -1.517 -7.182 10.164 1.00 81.12 99 LEU A N 1
ATOM 811 C CA . LEU A 1 99 ? -2.402 -7.782 11.172 1.00 81.12 99 LEU A CA 1
ATOM 812 C C . LEU A 1 99 ? -1.721 -8.204 12.486 1.00 81.12 99 LEU A C 1
ATOM 814 O O . LEU A 1 99 ? -2.428 -8.437 13.463 1.00 81.12 99 LEU A O 1
ATOM 818 N N . LEU A 1 100 ? -0.395 -8.371 12.505 1.00 78.00 100 LEU A N 1
ATOM 819 C CA . LEU A 1 100 ? 0.371 -8.646 13.725 1.00 78.00 100 LEU A CA 1
ATOM 820 C C . LEU A 1 100 ? 0.837 -7.374 14.438 1.00 78.00 100 LEU A C 1
ATOM 822 O O . LEU A 1 100 ? 0.950 -7.376 15.661 1.00 78.00 100 LEU A O 1
ATOM 826 N N . ASN A 1 101 ? 1.184 -6.333 13.676 1.00 66.69 101 ASN A N 1
ATOM 827 C CA . ASN A 1 101 ? 1.676 -5.068 14.229 1.00 66.69 101 ASN A CA 1
ATOM 828 C C . ASN A 1 101 ? 0.541 -4.079 14.513 1.00 66.69 101 ASN A C 1
ATOM 830 O O . ASN A 1 101 ? 0.717 -3.176 15.323 1.00 66.69 101 ASN A O 1
ATOM 834 N N . SER A 1 102 ? -0.618 -4.273 13.882 1.00 57.50 102 SER A N 1
ATOM 835 C CA . SER A 1 102 ? -1.923 -3.815 14.350 1.00 57.50 102 SER A CA 1
ATOM 836 C C . SER A 1 102 ? -2.515 -4.873 15.258 1.00 57.50 102 SER A C 1
ATOM 838 O O . SER A 1 102 ? -3.058 -4.627 16.348 1.00 57.50 102 SER A O 1
#

Secondary structure (DSSP, 8-state):
--EEEEEEEEEEETTEEEEPP--S--S--S-TT--EEEEEEEEEETTEEEEEEEEEEEEE--SHHHHHHHHHHHHHH-S-HHHHHH-HHHHHHHHHHHHHH-